Protein AF-A0A8J1TN92-F1 (afdb_monomer)

Nearest PDB structures (foldseek):
  5djs-assembly1_A  TM=4.429E-01  e=1.494E+00  Thermobaculum terrenum
  8jvc-assembly1_A  TM=2.751E-01  e=3.213E-01  Thermococcus kodakarensis
  8jvg-assembly1_A  TM=3.089E-01  e=8.394E-01  Thermococcus kodakarensis
  8jvg-assembly2_B  TM=3.092E-01  e=1.401E+00  Thermococcus kodakarensis
  5b3g-assembly1_B  TM=2.680E-01  e=9.563E+00  Arabidopsis thaliana

Sequence (169 aa):
MGLVTFDNFVYEEFFLNTYNSSSQIASHIERMDIHPDNDNMTRCGRRRDLALISAKTLQLTSDQGIRDPMGIENPPIKQEVLIITTDGVTLPKYFAPDTIKEGGALKQDTRAEVFVISLSIEESKDGIDEFSAIASQPTDDFLIKNDFDTLLPSLEKNLGCFCVNEITI

Radius of gyration: 16.55 Å; Cα contacts (8 Å, |Δi|>4): 228; chains: 1; bounding box: 41×36×49 Å

Organism: Owenia fusiformis (NCBI:txid6347)

Foldseek 3Di:
DWDWDWKPDIDGLAAPPRDDDPVVVVVSVVPDDDPDPPDPPPDAWTPLLVVLVCCLPPRCDVVRPNDDQPDPDPPRDQAAEAEAEDADATDPVHCLVSLLVSLQVSVVRDRYQYAYEHQHDPVDPSGVSNQCSNHDPPSVLRYHYHHPVCVVVSCCVRVVVVVPDDPPD

Mean predicted aligned error: 8.21 Å

InterPro domains:
  IPR002035 von Willebrand factor, type A [PF00092] (1-155)
  IPR002035 von Willebrand factor, type A [PS50234] (1-159)
  IPR036465 von Willebrand factor A-like domain superfamily [G3DSA:3.40.50.410] (1-160)
  IPR036465 von Willebrand factor A-like domain superfamily [SSF53300] (1-163)

pLDDT: mean 78.54, std 15.92, range [27.34, 96.0]

Solvent-accessible surface area (backbone atoms only — not comparable to full-atom values): 9946 Å² total; per-residue (Å²): 100,58,43,74,50,72,42,80,56,68,42,80,77,42,36,31,62,72,51,94,46,70,68,57,49,51,57,46,60,78,66,56,74,80,82,69,85,88,53,95,69,85,73,88,46,57,38,52,35,57,41,47,47,42,45,58,74,50,48,63,26,64,94,28,48,47,75,62,57,86,43,93,53,85,75,57,60,85,73,49,78,42,79,45,77,41,70,60,66,48,48,72,92,81,45,32,69,53,28,29,51,37,21,44,44,46,58,71,78,42,80,44,47,28,35,32,36,32,48,40,78,65,90,44,69,68,38,53,55,39,50,53,34,40,21,33,84,66,41,81,81,21,48,46,80,40,41,84,90,55,37,64,68,48,45,52,66,66,48,41,70,76,66,67,66,84,83,80,128

Structure (mmCIF, N/CA/C/O backbone):
data_AF-A0A8J1TN92-F1
#
_entry.id   AF-A0A8J1TN92-F1
#
loop_
_atom_site.group_PDB
_atom_site.id
_atom_site.type_symbol
_atom_site.label_atom_id
_atom_site.label_alt_id
_atom_site.label_comp_id
_atom_site.label_asym_id
_atom_site.label_entity_id
_atom_site.label_seq_id
_atom_site.pdbx_PDB_ins_code
_atom_site.Cartn_x
_atom_site.Cartn_y
_atom_site.Cartn_z
_atom_site.occupancy
_atom_site.B_iso_or_equiv
_atom_site.auth_seq_id
_atom_site.auth_comp_id
_atom_site.auth_asym_id
_atom_site.auth_atom_id
_atom_site.pdbx_PDB_model_num
ATOM 1 N N . MET A 1 1 ? -6.126 -4.451 11.267 1.00 88.12 1 MET A N 1
ATOM 2 C CA . MET A 1 1 ? -5.015 -4.108 10.342 1.00 88.12 1 MET A CA 1
ATOM 3 C C . MET A 1 1 ? -5.091 -5.079 9.182 1.00 88.12 1 MET A C 1
ATOM 5 O O . MET A 1 1 ? -5.447 -6.219 9.438 1.00 88.12 1 MET A O 1
ATOM 9 N N . GLY A 1 2 ? -4.812 -4.625 7.962 1.00 93.12 2 GLY A N 1
ATOM 10 C CA . GLY A 1 2 ? -4.702 -5.457 6.764 1.00 93.12 2 GLY A CA 1
ATOM 11 C C . GLY A 1 2 ? -3.268 -5.415 6.244 1.00 93.12 2 GLY A C 1
ATOM 12 O O . GLY A 1 2 ? -2.517 -4.507 6.614 1.00 93.12 2 GLY A O 1
ATOM 13 N N . LEU A 1 3 ? -2.889 -6.393 5.428 1.00 95.00 3 LEU A N 1
ATOM 14 C CA . LEU A 1 3 ? -1.558 -6.495 4.843 1.00 95.00 3 LEU A CA 1
ATOM 15 C C . LEU A 1 3 ? -1.652 -6.960 3.394 1.00 95.00 3 LEU A C 1
ATOM 17 O O . LEU A 1 3 ? -2.298 -7.960 3.086 1.00 95.00 3 LEU A O 1
ATOM 21 N N . VAL A 1 4 ? -0.942 -6.231 2.537 1.00 92.94 4 VAL A N 1
ATOM 22 C CA . VAL A 1 4 ? -0.708 -6.573 1.138 1.00 92.94 4 VAL A CA 1
ATOM 23 C C . VAL A 1 4 ? 0.792 -6.673 0.940 1.00 92.94 4 VAL A C 1
ATOM 25 O O . VAL A 1 4 ? 1.520 -5.747 1.305 1.00 92.94 4 VAL A O 1
ATOM 28 N N . THR A 1 5 ? 1.254 -7.767 0.347 1.00 90.94 5 THR A N 1
ATOM 29 C CA . THR A 1 5 ? 2.636 -7.887 -0.124 1.00 90.94 5 THR A CA 1
ATOM 30 C C . THR A 1 5 ? 2.656 -7.857 -1.646 1.00 90.94 5 THR A C 1
ATOM 32 O O . THR A 1 5 ? 1.663 -8.169 -2.313 1.00 90.94 5 THR A O 1
ATOM 35 N N . PHE A 1 6 ? 3.769 -7.405 -2.219 1.00 86.62 6 PHE A N 1
ATOM 36 C CA . PHE A 1 6 ? 3.899 -7.320 -3.665 1.00 86.62 6 PHE A CA 1
ATOM 37 C C . PHE A 1 6 ? 5.336 -7.524 -4.135 1.00 86.62 6 PHE A C 1
ATOM 39 O O . PHE A 1 6 ? 6.294 -7.112 -3.484 1.00 86.62 6 PHE A O 1
ATOM 46 N N . ASP A 1 7 ? 5.436 -8.112 -5.319 1.00 82.12 7 ASP A N 1
ATOM 47 C CA . ASP A 1 7 ? 6.633 -8.238 -6.149 1.00 82.12 7 ASP A CA 1
ATOM 48 C C . ASP A 1 7 ? 6.169 -8.054 -7.619 1.00 82.12 7 ASP A C 1
ATOM 50 O O . ASP A 1 7 ? 5.785 -6.948 -8.012 1.00 82.12 7 ASP A O 1
ATOM 54 N N . ASN A 1 8 ? 6.101 -9.125 -8.410 1.00 78.81 8 ASN A N 1
ATOM 55 C CA . ASN A 1 8 ? 5.558 -9.217 -9.752 1.00 78.81 8 ASN A CA 1
ATOM 56 C C . ASN A 1 8 ? 4.063 -9.538 -9.682 1.00 78.81 8 ASN A C 1
ATOM 58 O O . ASN A 1 8 ? 3.313 -9.280 -10.625 1.00 78.81 8 ASN A O 1
ATOM 62 N N . PHE A 1 9 ? 3.638 -10.073 -8.538 1.00 82.56 9 PHE A N 1
ATOM 63 C CA . PHE A 1 9 ? 2.264 -10.353 -8.165 1.00 82.56 9 PHE A CA 1
ATOM 64 C C . PHE A 1 9 ? 1.908 -9.592 -6.890 1.00 82.56 9 PHE A C 1
ATOM 66 O O . PHE A 1 9 ? 2.782 -9.077 -6.193 1.00 82.56 9 PHE A O 1
ATOM 73 N N . VAL A 1 10 ? 0.611 -9.524 -6.609 1.00 87.50 10 VAL A N 1
ATOM 74 C CA . VAL A 1 10 ? 0.059 -8.930 -5.393 1.00 87.50 10 VAL A CA 1
ATOM 75 C C . VAL A 1 10 ? -0.604 -10.031 -4.591 1.00 87.50 10 VAL A C 1
ATOM 77 O O . VAL A 1 10 ? -1.365 -10.824 -5.150 1.00 87.50 10 VAL A O 1
ATOM 80 N N . TYR A 1 11 ? -0.327 -10.054 -3.293 1.00 90.69 11 TYR A N 1
ATOM 81 C CA . TYR A 1 11 ? -0.881 -11.026 -2.367 1.00 90.69 11 TYR A CA 1
ATOM 82 C C . TYR A 1 11 ? -1.616 -10.303 -1.244 1.00 90.69 11 TYR A C 1
ATOM 84 O O . TYR A 1 11 ? -1.064 -9.451 -0.548 1.00 90.69 11 TYR A O 1
ATOM 92 N N . GLU A 1 12 ? -2.887 -10.657 -1.090 1.00 93.38 12 GLU A N 1
ATOM 93 C CA . GLU A 1 12 ? -3.738 -10.220 0.012 1.00 93.38 12 GLU A CA 1
ATOM 94 C C . GLU A 1 12 ? -3.491 -11.146 1.207 1.00 93.38 12 GLU A C 1
ATOM 96 O O . GLU A 1 12 ? -4.155 -12.173 1.344 1.00 93.38 12 GLU A O 1
ATOM 101 N N . GLU A 1 13 ? -2.506 -10.822 2.048 1.00 94.69 13 GLU A N 1
ATOM 102 C CA . GLU A 1 13 ? -2.120 -11.690 3.172 1.00 94.69 13 GLU A CA 1
ATOM 103 C C . GLU A 1 13 ? -3.243 -11.793 4.207 1.00 94.69 13 GLU A C 1
ATOM 105 O O . GLU A 1 13 ? -3.574 -12.873 4.699 1.00 94.69 13 GLU A O 1
ATOM 110 N N . PHE A 1 14 ? -3.849 -10.648 4.533 1.00 96.00 14 PHE A N 1
ATOM 111 C CA . PHE A 1 14 ? -5.049 -10.574 5.359 1.00 96.00 14 PHE A CA 1
ATOM 112 C C . PHE A 1 14 ? -5.732 -9.207 5.252 1.00 96.00 14 PHE A C 1
ATOM 114 O O . PHE A 1 14 ? -5.107 -8.185 4.964 1.00 96.00 14 PHE A O 1
ATOM 121 N N . PHE A 1 15 ? -7.030 -9.183 5.542 1.00 96.00 15 PHE A N 1
ATOM 122 C CA . PHE A 1 15 ? -7.878 -7.989 5.530 1.00 96.00 15 PHE A CA 1
ATOM 123 C C . PHE A 1 15 ? -8.028 -7.365 6.924 1.00 96.00 15 PHE A C 1
ATOM 125 O O . PHE A 1 15 ? -7.689 -7.981 7.940 1.00 96.00 15 PHE A O 1
ATOM 132 N N . LEU A 1 16 ? -8.589 -6.150 7.001 1.00 92.06 16 LEU A N 1
ATOM 133 C CA . LEU A 1 16 ? -8.717 -5.398 8.259 1.00 92.06 16 LEU A CA 1
ATOM 134 C C . LEU A 1 16 ? -9.508 -6.147 9.340 1.00 92.06 16 LEU A C 1
ATOM 136 O O . LEU A 1 16 ? -9.203 -5.966 10.521 1.00 92.06 16 LEU A O 1
ATOM 140 N N . ASN A 1 17 ? -10.478 -6.973 8.938 1.00 93.19 17 ASN A N 1
ATOM 141 C CA . ASN A 1 17 ? -11.337 -7.790 9.802 1.00 93.19 17 ASN A CA 1
ATOM 142 C C . ASN A 1 17 ? -10.843 -9.234 10.027 1.00 93.19 17 ASN A C 1
ATOM 144 O O . ASN A 1 17 ? -11.533 -10.010 10.686 1.00 93.19 17 ASN A O 1
ATOM 148 N N . THR A 1 18 ? -9.684 -9.624 9.485 1.00 96.00 18 THR A N 1
ATOM 149 C CA . THR A 1 18 ? -9.216 -11.021 9.560 1.00 96.00 18 THR A CA 1
ATOM 150 C C . THR A 1 18 ? -8.788 -11.420 10.974 1.00 96.00 18 THR A C 1
ATOM 152 O O . THR A 1 18 ? -9.051 -12.541 11.413 1.00 96.00 18 THR A O 1
ATOM 155 N N . TYR A 1 19 ? -8.144 -10.508 11.706 1.00 95.50 19 TYR A N 1
ATOM 156 C CA . TYR A 1 19 ? -7.610 -10.764 13.044 1.00 95.50 19 TYR A CA 1
ATOM 157 C C . TYR A 1 19 ? -8.143 -9.766 14.068 1.00 95.50 19 TYR A C 1
ATOM 159 O O . TYR A 1 19 ? -8.264 -8.576 13.786 1.00 95.50 19 TYR A O 1
ATOM 167 N N . ASN A 1 20 ? -8.391 -10.256 15.286 1.00 91.88 20 ASN A N 1
ATOM 168 C CA . ASN A 1 20 ? -8.948 -9.460 16.385 1.00 91.88 20 ASN A CA 1
ATOM 169 C C . ASN A 1 20 ? -7.907 -9.097 17.456 1.00 91.88 20 ASN A C 1
ATOM 171 O O . ASN A 1 20 ? -8.224 -8.371 18.396 1.00 91.88 20 ASN A O 1
ATOM 175 N N . SER A 1 21 ? -6.670 -9.596 17.347 1.00 93.00 21 SER A N 1
ATOM 176 C CA . SER A 1 21 ? -5.589 -9.267 18.279 1.00 93.00 21 SER A CA 1
ATOM 177 C C . SER A 1 21 ? -4.251 -9.040 17.580 1.00 93.00 21 SER A C 1
ATOM 179 O O . SER A 1 21 ? -3.936 -9.646 16.554 1.00 93.00 21 SER A O 1
ATOM 181 N N . SER A 1 22 ? -3.417 -8.202 18.198 1.00 90.88 22 SER A N 1
ATOM 182 C CA . SER A 1 22 ? -2.033 -7.975 17.770 1.00 90.88 22 SER A CA 1
ATOM 183 C C . SER A 1 22 ? -1.196 -9.253 17.802 1.00 90.88 22 SER A C 1
ATOM 185 O O . SER A 1 22 ? -0.352 -9.445 16.935 1.00 90.88 22 SER A O 1
ATOM 187 N N . SER A 1 23 ? -1.460 -10.162 18.747 1.00 95.06 23 SER A N 1
ATOM 188 C CA . SER A 1 23 ? -0.761 -11.448 18.830 1.00 95.06 23 SER A CA 1
ATOM 189 C C . SER A 1 23 ? -1.032 -12.346 17.624 1.00 95.06 23 SER A C 1
ATOM 191 O O . SER A 1 23 ? -0.113 -13.004 17.149 1.00 95.06 23 SER A O 1
ATOM 193 N N . GLN A 1 24 ? -2.261 -12.362 17.095 1.00 95.25 24 GLN A N 1
ATOM 194 C CA . GLN A 1 24 ? -2.585 -13.122 15.885 1.00 95.25 24 GLN A CA 1
ATOM 195 C C . GLN A 1 24 ? -1.881 -12.541 14.659 1.00 95.25 24 GLN A C 1
ATOM 197 O O . GLN A 1 24 ? -1.311 -13.297 13.878 1.00 95.25 24 GLN A O 1
ATOM 202 N N . ILE A 1 25 ? -1.867 -11.211 14.540 1.00 94.25 25 ILE A N 1
ATOM 203 C CA . ILE A 1 25 ? -1.178 -10.499 13.458 1.00 94.25 25 ILE A CA 1
ATOM 204 C C . ILE A 1 25 ? 0.327 -10.782 13.506 1.00 94.25 25 ILE A C 1
ATOM 206 O O . ILE A 1 25 ? 0.892 -11.229 12.513 1.00 94.25 25 ILE A O 1
ATOM 210 N N . ALA A 1 26 ? 0.965 -10.589 14.664 1.00 93.88 26 ALA A N 1
ATOM 211 C CA . ALA A 1 26 ? 2.391 -10.857 14.842 1.00 93.88 26 ALA A CA 1
ATOM 212 C C . ALA A 1 26 ? 2.724 -12.311 14.492 1.00 93.88 26 ALA A C 1
ATOM 214 O O . ALA A 1 26 ? 3.642 -12.578 13.729 1.00 93.88 26 ALA A O 1
ATOM 215 N N . SER A 1 27 ? 1.904 -13.249 14.967 1.00 94.50 27 SER A N 1
ATOM 216 C CA . SER A 1 27 ? 2.098 -14.670 14.705 1.00 94.50 27 SER A CA 1
ATOM 217 C C . SER A 1 27 ? 1.872 -15.064 13.238 1.00 94.50 27 SER A C 1
ATOM 219 O O . SER A 1 27 ? 2.427 -16.068 12.794 1.00 94.50 27 SER A O 1
ATOM 221 N N . HIS A 1 28 ? 1.048 -14.324 12.489 1.00 94.38 28 HIS A N 1
ATOM 222 C CA . HIS A 1 28 ? 0.932 -14.485 11.039 1.00 94.38 28 HIS A CA 1
ATOM 223 C C . HIS A 1 28 ? 2.202 -13.978 10.351 1.00 94.38 28 HIS A C 1
ATOM 225 O O . HIS A 1 28 ? 2.829 -14.733 9.620 1.00 94.38 28 HIS A O 1
ATOM 231 N N . ILE A 1 29 ? 2.616 -12.741 10.648 1.00 91.62 29 ILE A N 1
ATOM 232 C CA . ILE A 1 29 ? 3.800 -12.106 10.049 1.00 91.62 29 ILE A CA 1
ATOM 233 C C . ILE A 1 29 ? 5.070 -12.931 10.314 1.00 91.62 29 ILE A C 1
ATOM 235 O O . ILE A 1 29 ? 5.853 -13.148 9.400 1.00 91.62 29 ILE A O 1
ATOM 239 N N . GLU A 1 30 ? 5.256 -13.451 11.530 1.00 92.56 30 GLU A N 1
ATOM 240 C CA . GLU A 1 30 ? 6.408 -14.295 11.899 1.00 92.56 30 GLU A CA 1
ATOM 241 C C . GLU A 1 30 ? 6.491 -15.613 11.117 1.00 92.56 30 GLU A C 1
ATOM 243 O O . GLU A 1 30 ? 7.571 -16.190 10.998 1.00 92.56 30 GLU A O 1
ATOM 248 N N . ARG A 1 31 ? 5.354 -16.123 10.631 1.00 91.56 31 ARG A N 1
ATOM 249 C CA . ARG A 1 31 ? 5.275 -17.372 9.857 1.00 91.56 31 ARG A CA 1
ATOM 250 C C . ARG A 1 31 ? 5.122 -17.133 8.361 1.00 91.56 31 ARG A C 1
ATOM 252 O O . ARG A 1 31 ? 5.005 -18.103 7.618 1.00 91.56 31 ARG A O 1
ATOM 259 N N . MET A 1 32 ? 5.046 -15.876 7.944 1.00 88.69 32 MET A N 1
ATOM 260 C CA . MET A 1 32 ? 4.870 -15.517 6.551 1.00 88.69 32 MET A CA 1
ATOM 261 C C . MET A 1 32 ? 6.178 -15.789 5.819 1.00 88.69 32 MET A C 1
ATOM 263 O O . MET A 1 32 ? 7.224 -15.233 6.161 1.00 88.69 32 MET A O 1
ATOM 267 N N . ASP A 1 33 ? 6.114 -16.647 4.809 1.00 82.06 33 ASP A N 1
ATOM 268 C CA . ASP A 1 33 ? 7.236 -16.832 3.905 1.00 82.06 33 ASP A CA 1
ATOM 269 C C . ASP A 1 33 ? 7.331 -15.613 2.988 1.00 8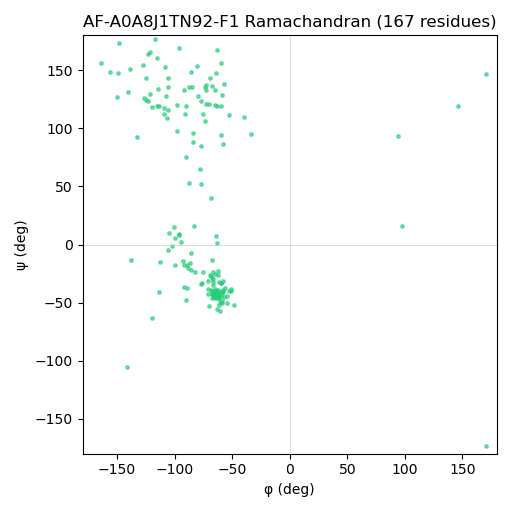2.06 33 ASP A C 1
ATOM 271 O O . ASP A 1 33 ? 6.334 -15.137 2.443 1.00 82.06 33 ASP A O 1
ATOM 275 N N . ILE A 1 34 ? 8.548 -15.105 2.798 1.00 75.81 34 ILE A N 1
ATOM 276 C CA . ILE A 1 34 ? 8.797 -14.128 1.740 1.00 75.81 34 ILE A CA 1
ATOM 277 C C . ILE A 1 34 ? 8.557 -14.862 0.426 1.00 75.81 34 ILE A C 1
ATOM 279 O O . ILE A 1 34 ? 9.233 -15.860 0.163 1.00 75.81 34 ILE A O 1
ATOM 283 N N . HIS A 1 35 ? 7.596 -14.381 -0.369 1.00 72.12 35 HIS A N 1
ATOM 284 C CA . HIS A 1 35 ? 7.267 -14.971 -1.665 1.00 72.12 35 HIS A CA 1
ATOM 285 C C . HIS A 1 35 ? 8.548 -15.076 -2.496 1.00 72.12 35 HIS A C 1
ATOM 287 O O . HIS A 1 35 ? 9.129 -14.043 -2.836 1.00 72.12 35 HIS A O 1
ATOM 293 N N . PRO A 1 36 ? 9.051 -16.295 -2.759 1.00 57.66 36 PRO A N 1
ATOM 294 C CA . PRO A 1 36 ? 10.295 -16.443 -3.485 1.00 57.66 36 PRO A CA 1
ATOM 295 C C . PRO A 1 36 ? 10.073 -15.972 -4.920 1.00 57.66 36 PRO A C 1
ATOM 297 O O . PRO A 1 36 ? 9.083 -16.366 -5.540 1.00 57.66 36 PRO A O 1
ATOM 300 N N . ASP A 1 37 ? 11.024 -15.198 -5.449 1.00 57.47 37 ASP A N 1
ATOM 301 C CA . ASP A 1 37 ? 11.172 -14.955 -6.886 1.00 57.47 37 ASP A CA 1
ATOM 302 C C . ASP A 1 37 ? 11.368 -16.318 -7.565 1.00 57.47 37 ASP A C 1
ATOM 304 O O . ASP A 1 37 ? 12.480 -16.822 -7.726 1.00 57.47 37 ASP A O 1
ATOM 308 N N . ASN A 1 38 ? 10.273 -16.987 -7.904 1.00 49.56 38 ASN A N 1
ATOM 309 C CA . ASN A 1 38 ? 10.283 -18.317 -8.500 1.00 49.56 38 ASN A CA 1
ATOM 310 C C . ASN A 1 38 ? 10.497 -18.268 -10.016 1.00 49.56 38 ASN A C 1
ATOM 312 O O . ASN A 1 38 ? 10.289 -19.274 -10.698 1.00 49.56 38 ASN A O 1
ATOM 316 N N . ASP A 1 39 ? 10.968 -17.135 -10.538 1.00 49.16 39 ASP A N 1
ATOM 317 C CA . ASP A 1 39 ? 11.234 -16.968 -11.950 1.00 49.16 39 ASP A CA 1
ATOM 318 C C . ASP A 1 39 ? 12.668 -16.486 -12.199 1.00 49.16 39 ASP A C 1
ATOM 320 O O . ASP A 1 39 ? 13.109 -15.436 -11.734 1.00 49.16 39 ASP A O 1
ATOM 324 N N . ASN A 1 40 ? 13.387 -17.230 -13.041 1.00 46.84 40 ASN A N 1
ATOM 325 C CA . ASN A 1 40 ? 14.651 -16.798 -13.646 1.00 46.84 40 ASN A CA 1
ATOM 326 C C . ASN A 1 40 ? 14.457 -15.579 -14.582 1.00 46.84 40 ASN A C 1
ATOM 328 O O . ASN A 1 40 ? 15.394 -15.155 -15.261 1.00 46.84 40 ASN A O 1
ATOM 332 N N . MET A 1 41 ? 13.260 -14.987 -14.616 1.00 43.66 41 MET A N 1
ATOM 333 C CA . MET A 1 41 ? 12.982 -13.639 -15.096 1.00 43.66 41 MET A CA 1
ATOM 334 C C . MET A 1 41 ? 13.382 -12.590 -14.053 1.00 43.66 41 MET A C 1
ATOM 336 O O . MET A 1 41 ? 12.586 -11.786 -13.575 1.00 43.66 41 MET A O 1
ATOM 340 N N . THR A 1 42 ? 14.685 -12.507 -13.786 1.00 46.72 42 THR A N 1
ATOM 341 C CA . THR A 1 42 ? 15.285 -11.260 -13.319 1.00 46.72 42 THR A CA 1
ATOM 342 C C . THR A 1 42 ? 15.035 -10.196 -14.388 1.00 46.72 42 THR A C 1
ATOM 344 O O . THR A 1 42 ? 15.806 -10.115 -15.346 1.00 46.72 42 THR A O 1
ATOM 347 N N . ARG A 1 43 ? 13.948 -9.421 -14.236 1.00 47.12 43 ARG A N 1
ATOM 348 C CA . ARG A 1 43 ? 13.715 -8.026 -14.677 1.00 47.12 43 ARG A CA 1
ATOM 349 C C . ARG A 1 43 ? 12.249 -7.793 -15.076 1.00 47.12 43 ARG A C 1
ATOM 351 O O . ARG A 1 43 ? 11.826 -8.252 -16.130 1.00 47.12 43 ARG A O 1
ATOM 358 N N . CYS A 1 44 ? 11.610 -6.865 -14.358 1.00 45.03 44 CYS A N 1
ATOM 359 C CA . CYS A 1 44 ? 10.390 -6.111 -14.708 1.00 45.03 44 CYS A CA 1
ATOM 360 C C . CYS A 1 44 ? 9.073 -6.720 -14.196 1.00 45.03 44 CYS A C 1
ATOM 362 O O . CYS A 1 44 ? 8.437 -7.483 -14.903 1.00 45.03 44 CYS A O 1
ATOM 364 N N . GLY A 1 45 ? 8.557 -6.325 -13.036 1.00 52.38 45 GLY A N 1
ATOM 365 C CA . GLY A 1 45 ? 8.918 -5.183 -12.207 1.00 52.38 45 GLY A CA 1
ATOM 366 C C . GLY A 1 45 ? 7.901 -5.006 -11.094 1.00 52.38 45 GLY A C 1
ATOM 367 O O . GLY A 1 45 ? 6.728 -5.268 -11.312 1.00 52.38 45 GLY A O 1
ATOM 368 N N . ARG A 1 46 ? 8.385 -4.533 -9.942 1.00 67.94 46 ARG A N 1
ATOM 369 C CA . ARG A 1 46 ? 7.621 -4.155 -8.745 1.00 67.94 46 ARG A CA 1
ATOM 370 C C . ARG A 1 46 ? 6.253 -3.579 -9.131 1.00 67.94 46 ARG A C 1
ATOM 372 O O . ARG A 1 46 ? 6.169 -2.387 -9.452 1.00 67.94 46 ARG A O 1
ATOM 379 N N . ARG A 1 47 ? 5.213 -4.426 -9.133 1.00 79.50 47 ARG A N 1
ATOM 380 C CA . ARG A 1 47 ? 3.838 -4.120 -9.569 1.00 79.50 47 ARG A CA 1
ATOM 381 C C . ARG A 1 47 ? 3.103 -3.327 -8.499 1.00 79.50 47 ARG A C 1
ATOM 383 O O . ARG A 1 47 ? 2.018 -3.679 -8.038 1.00 79.50 47 ARG A O 1
ATOM 390 N N . ARG A 1 48 ? 3.744 -2.242 -8.069 1.00 87.12 48 ARG A N 1
ATOM 391 C CA . ARG A 1 48 ? 3.222 -1.315 -7.076 1.00 87.12 48 ARG A CA 1
ATOM 392 C C . ARG A 1 48 ? 1.913 -0.701 -7.561 1.00 87.12 48 ARG A C 1
ATOM 394 O O . ARG A 1 48 ? 1.024 -0.514 -6.746 1.00 87.12 48 ARG A O 1
ATOM 401 N N . ASP A 1 49 ? 1.757 -0.487 -8.869 1.00 89.38 49 ASP A N 1
ATOM 402 C CA . ASP A 1 49 ? 0.482 -0.151 -9.513 1.00 89.38 49 ASP A CA 1
ATOM 403 C C . ASP A 1 49 ? -0.646 -1.092 -9.066 1.00 89.38 49 ASP A C 1
ATOM 405 O O . ASP A 1 49 ? -1.675 -0.639 -8.565 1.00 89.38 49 ASP A O 1
ATOM 409 N N . LEU A 1 50 ? -0.429 -2.407 -9.163 1.00 89.50 50 LEU A N 1
ATOM 410 C CA . LEU A 1 50 ? -1.422 -3.399 -8.762 1.00 89.50 50 LEU A CA 1
ATOM 411 C C . LEU A 1 50 ? -1.642 -3.404 -7.253 1.00 89.50 50 LEU A C 1
ATOM 413 O O . LEU A 1 50 ? -2.782 -3.530 -6.822 1.00 89.50 50 LEU A O 1
ATOM 417 N N . ALA A 1 51 ? -0.587 -3.243 -6.451 1.00 91.44 51 ALA A N 1
ATOM 418 C CA . ALA A 1 51 ? -0.715 -3.192 -4.996 1.00 91.44 51 ALA A CA 1
ATOM 419 C C . ALA A 1 51 ? -1.557 -1.984 -4.548 1.00 91.44 51 ALA A C 1
ATOM 421 O O . ALA A 1 51 ? -2.413 -2.115 -3.676 1.00 91.44 51 ALA A O 1
ATOM 422 N N . LEU A 1 52 ? -1.374 -0.825 -5.191 1.00 92.38 52 LEU A N 1
ATOM 423 C CA . LEU A 1 52 ? -2.179 0.378 -4.959 1.00 92.38 52 LEU A CA 1
ATOM 424 C C . LEU A 1 52 ? -3.642 0.165 -5.376 1.00 92.38 52 LEU A C 1
ATOM 426 O O . LEU A 1 52 ? -4.554 0.572 -4.653 1.00 92.38 52 LEU A O 1
ATOM 430 N N . ILE A 1 53 ? -3.880 -0.513 -6.505 1.00 93.00 53 ILE A N 1
ATOM 431 C CA . ILE A 1 53 ? -5.231 -0.899 -6.938 1.00 93.00 53 ILE A CA 1
ATOM 432 C C . ILE A 1 53 ? -5.869 -1.848 -5.918 1.00 93.00 53 ILE A C 1
ATOM 434 O O . ILE A 1 53 ? -7.017 -1.630 -5.531 1.00 93.00 53 ILE A O 1
ATOM 438 N N . SER A 1 54 ? -5.141 -2.862 -5.452 1.00 93.88 54 SER A N 1
ATOM 439 C CA . SER A 1 54 ? -5.594 -3.814 -4.430 1.00 93.88 54 SER A CA 1
ATOM 440 C C . SER A 1 54 ? -5.964 -3.112 -3.132 1.00 93.88 54 SER A C 1
ATOM 442 O O . SER A 1 54 ? -7.067 -3.292 -2.615 1.00 93.88 54 SER A O 1
ATOM 444 N N . ALA A 1 55 ? -5.085 -2.224 -2.656 1.00 92.31 55 ALA A N 1
ATOM 445 C CA . ALA A 1 55 ? -5.334 -1.423 -1.468 1.00 92.31 55 ALA A CA 1
ATOM 446 C C . ALA A 1 55 ? -6.659 -0.656 -1.599 1.00 92.31 55 ALA A C 1
ATOM 448 O O . ALA A 1 55 ? -7.532 -0.772 -0.745 1.00 92.31 55 ALA A O 1
ATOM 449 N N . LYS A 1 56 ? -6.855 0.058 -2.713 1.00 90.62 56 LYS A N 1
ATOM 450 C CA . LYS A 1 56 ? -8.060 0.861 -2.962 1.00 90.62 56 LYS A CA 1
ATOM 451 C C . LYS A 1 56 ? -9.334 0.031 -3.148 1.00 90.62 56 LYS A C 1
ATOM 453 O O . LYS A 1 56 ? -10.393 0.432 -2.681 1.00 90.62 56 LYS A O 1
ATOM 458 N N . THR A 1 57 ? -9.261 -1.066 -3.896 1.00 91.38 57 THR A N 1
ATOM 459 C CA . THR A 1 57 ? -10.455 -1.769 -4.406 1.00 91.38 57 THR A CA 1
ATOM 460 C C . THR A 1 57 ? -10.848 -2.997 -3.598 1.00 91.38 57 THR A C 1
ATOM 462 O O . THR A 1 57 ? -11.989 -3.440 -3.712 1.00 91.38 57 THR A O 1
ATOM 465 N N . LEU A 1 58 ? -9.936 -3.532 -2.782 1.00 92.44 58 LEU A N 1
ATOM 466 C CA . LEU A 1 58 ? -10.168 -4.725 -1.972 1.00 92.44 58 LEU A CA 1
ATOM 467 C C . LEU A 1 58 ? -10.006 -4.413 -0.485 1.00 92.44 58 LEU A C 1
ATOM 469 O O . LEU A 1 58 ? -10.985 -4.488 0.257 1.00 92.44 58 LEU A O 1
ATOM 473 N N . GLN A 1 59 ? -8.807 -4.014 -0.054 1.00 92.69 59 GLN A N 1
ATOM 474 C CA . GLN A 1 59 ? -8.508 -3.790 1.368 1.00 92.69 59 GLN A CA 1
ATOM 475 C C . GLN A 1 59 ? -9.351 -2.673 1.976 1.00 92.69 59 GLN A C 1
ATOM 477 O O . GLN A 1 59 ? -9.918 -2.831 3.058 1.00 92.69 59 GLN A O 1
ATOM 482 N N . LEU A 1 60 ? -9.448 -1.544 1.273 1.00 89.00 60 LEU A N 1
ATOM 483 C CA . LEU A 1 60 ? -10.143 -0.358 1.748 1.00 89.00 60 LEU A CA 1
ATOM 484 C C . LEU A 1 60 ? -11.641 -0.400 1.404 1.00 89.00 60 LEU A C 1
ATOM 486 O O . LEU A 1 60 ? -12.196 0.529 0.822 1.00 89.00 60 LEU A O 1
ATOM 490 N N . THR A 1 61 ? -12.311 -1.491 1.780 1.00 88.81 61 THR A N 1
ATOM 491 C CA . THR A 1 61 ? -13.756 -1.670 1.583 1.00 88.81 61 THR A CA 1
ATOM 492 C C . THR A 1 61 ? -14.462 -2.047 2.884 1.00 88.81 61 THR A C 1
ATOM 494 O O . THR A 1 61 ? -13.865 -2.616 3.803 1.00 88.81 61 THR A O 1
ATOM 497 N N . SER A 1 62 ? -15.757 -1.729 2.979 1.00 86.12 62 SER A N 1
ATOM 498 C CA . SER A 1 62 ? -16.581 -2.042 4.158 1.00 86.12 62 SER A CA 1
ATOM 499 C C . SER A 1 62 ? -16.609 -3.539 4.459 1.00 86.12 62 SER A C 1
ATOM 501 O O . SER A 1 62 ? -16.494 -3.945 5.613 1.00 86.12 62 SER A O 1
ATOM 503 N N . ASP A 1 63 ? -16.693 -4.360 3.412 1.00 89.56 63 ASP A N 1
ATOM 504 C CA . ASP A 1 63 ? -16.774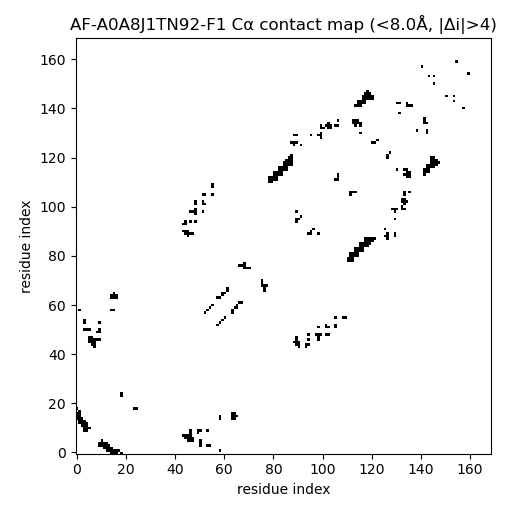 -5.818 3.525 1.00 89.56 63 ASP A CA 1
ATOM 505 C C . ASP A 1 63 ? -15.478 -6.420 4.085 1.00 89.56 63 ASP A C 1
ATOM 507 O O . ASP A 1 63 ? -15.500 -7.484 4.705 1.00 89.56 63 ASP A O 1
ATOM 511 N N . GLN A 1 64 ? -14.358 -5.707 3.932 1.00 93.12 64 GLN A N 1
ATOM 512 C CA . GLN A 1 64 ? -13.051 -6.090 4.461 1.00 93.12 64 GLN A CA 1
ATOM 513 C C . GLN A 1 64 ? -12.710 -5.443 5.804 1.00 93.12 64 GLN A C 1
ATOM 515 O O . GLN A 1 64 ? -11.608 -5.636 6.315 1.00 93.12 64 GLN A O 1
ATOM 520 N N . GLY A 1 65 ? -13.663 -4.749 6.434 1.00 87.38 65 GLY A N 1
ATOM 521 C CA . GLY A 1 65 ? -13.515 -4.231 7.792 1.00 87.38 65 GLY A CA 1
ATOM 522 C C . GLY A 1 65 ? -13.094 -2.770 7.886 1.00 87.38 65 GLY A C 1
ATOM 523 O O . GLY A 1 65 ? -12.690 -2.342 8.970 1.00 87.38 65 GLY A O 1
ATOM 524 N N . ILE A 1 66 ? -13.201 -1.989 6.802 1.00 86.25 66 ILE A N 1
ATOM 525 C CA . ILE A 1 66 ? -13.233 -0.533 6.962 1.00 86.25 66 ILE A CA 1
ATOM 526 C C . ILE A 1 66 ? -14.413 -0.171 7.857 1.00 86.25 66 ILE A C 1
ATOM 528 O O . ILE A 1 66 ? -15.553 -0.578 7.631 1.00 86.25 66 ILE A O 1
ATOM 532 N N . ARG A 1 67 ? -14.114 0.620 8.883 1.00 78.88 67 ARG A N 1
ATOM 533 C CA . ARG A 1 67 ? -15.109 1.152 9.805 1.00 78.88 67 ARG A CA 1
ATOM 534 C C . ARG A 1 67 ? -15.694 2.423 9.208 1.00 78.88 67 ARG A C 1
ATOM 536 O O . ARG A 1 67 ? -14.950 3.258 8.703 1.00 78.88 67 ARG A O 1
ATOM 543 N N . ASP A 1 68 ? -17.015 2.561 9.270 1.00 68.56 68 ASP A N 1
ATOM 544 C CA . ASP A 1 68 ? -17.704 3.738 8.746 1.00 68.56 68 ASP A CA 1
ATOM 545 C C . ASP A 1 68 ? -17.268 4.999 9.519 1.00 68.56 68 ASP A C 1
ATOM 547 O O . ASP A 1 68 ? -17.498 5.081 10.730 1.00 68.56 68 ASP A O 1
ATOM 551 N N . PRO A 1 69 ? -16.674 6.005 8.855 1.00 59.72 69 PRO A N 1
ATOM 552 C CA . PRO A 1 69 ? -16.299 7.260 9.503 1.00 59.72 69 PRO A CA 1
ATOM 553 C C . PRO A 1 69 ? -17.502 8.108 9.947 1.00 59.72 69 PRO A C 1
ATOM 555 O O . PRO A 1 69 ? -17.322 9.050 10.717 1.00 59.72 69 PRO A O 1
ATOM 558 N N . MET A 1 70 ? -18.721 7.795 9.486 1.00 53.47 70 MET A N 1
ATOM 559 C CA . MET A 1 70 ? -19.982 8.375 9.974 1.00 53.47 70 MET A CA 1
ATOM 560 C C . MET A 1 70 ? -20.727 7.472 10.971 1.00 53.47 70 MET A C 1
ATOM 562 O O . MET A 1 70 ? -21.846 7.801 11.375 1.00 53.47 70 MET A O 1
ATOM 566 N N . GLY A 1 71 ? -20.131 6.345 11.371 1.00 53.19 71 GLY A N 1
ATOM 567 C CA . GLY A 1 71 ? -20.745 5.390 12.286 1.00 53.19 71 GLY A CA 1
ATOM 568 C C . GLY A 1 71 ? -21.086 5.995 13.653 1.00 53.19 71 GLY A C 1
ATOM 569 O O . GLY A 1 71 ? -20.464 6.948 14.113 1.00 53.19 71 GLY A O 1
ATOM 570 N N . ILE A 1 72 ? -22.059 5.386 14.341 1.00 51.41 72 ILE A N 1
ATOM 571 C CA . ILE A 1 72 ? -22.545 5.731 15.699 1.00 51.41 72 ILE A CA 1
ATOM 572 C C . ILE A 1 72 ? -21.445 5.549 16.780 1.00 51.41 72 ILE A C 1
ATOM 574 O O . ILE A 1 72 ? -21.675 5.756 17.972 1.00 51.41 72 ILE A O 1
ATOM 578 N N . GLU A 1 73 ? -20.233 5.156 16.386 1.00 53.97 73 GLU A N 1
ATOM 579 C CA . GLU A 1 73 ? -19.093 5.008 17.281 1.00 53.97 73 GLU A CA 1
ATOM 580 C C . GLU A 1 73 ? -18.618 6.386 17.753 1.00 53.97 73 GLU A C 1
ATOM 582 O O . GLU A 1 73 ? -18.281 7.270 16.968 1.00 53.97 73 GLU A O 1
ATOM 587 N N . ASN A 1 74 ? -18.638 6.575 19.071 1.00 49.03 74 ASN A N 1
ATOM 588 C CA . ASN A 1 74 ? -18.149 7.774 19.733 1.00 49.03 74 ASN A CA 1
ATOM 589 C C . ASN A 1 74 ? -16.812 7.429 20.410 1.00 49.03 74 ASN A C 1
ATOM 591 O O . ASN A 1 74 ? -16.824 6.619 21.342 1.00 49.03 74 ASN A O 1
ATOM 595 N N . PRO A 1 75 ? -15.679 8.031 20.000 1.00 52.97 75 PRO A N 1
ATOM 596 C CA . PRO A 1 75 ? -15.538 9.078 18.984 1.00 52.97 75 PRO A CA 1
ATOM 597 C C . PRO A 1 75 ? -15.535 8.533 17.539 1.00 52.97 75 PRO A C 1
ATOM 599 O O . PRO A 1 75 ? -15.101 7.400 17.321 1.00 52.97 75 PRO A O 1
ATOM 602 N N . PRO A 1 76 ? -15.940 9.348 16.543 1.00 54.72 76 PRO A N 1
ATOM 603 C CA . PRO A 1 76 ? -15.850 8.972 15.135 1.00 54.72 76 PRO A CA 1
ATOM 604 C C . PRO A 1 76 ? -14.401 8.639 1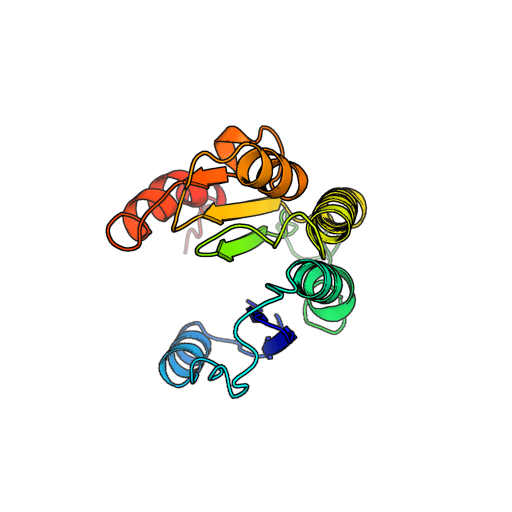4.770 1.00 54.72 76 PRO A C 1
ATOM 606 O O . PRO A 1 76 ? -13.469 9.340 15.177 1.00 54.72 76 PRO A O 1
ATOM 609 N N . ILE A 1 77 ? -14.207 7.573 13.996 1.00 58.56 77 ILE A N 1
ATOM 610 C CA . ILE A 1 77 ? -12.879 7.149 13.546 1.00 58.56 77 ILE A CA 1
ATOM 611 C C . ILE A 1 77 ? -12.432 8.104 12.448 1.00 58.56 77 ILE A C 1
ATOM 613 O O . ILE A 1 77 ? -13.022 8.162 11.373 1.00 58.56 77 ILE A O 1
ATOM 617 N N . LYS A 1 78 ? -11.405 8.898 12.756 1.00 56.41 78 LYS A N 1
ATOM 618 C CA . LYS A 1 78 ? -11.025 10.050 11.933 1.00 56.41 78 LYS A CA 1
ATOM 619 C C . LYS A 1 78 ? -10.075 9.740 10.779 1.00 56.41 78 LYS A C 1
ATOM 621 O O . LYS A 1 78 ? -9.960 10.588 9.904 1.00 56.41 78 LYS A O 1
ATOM 626 N N . GLN A 1 79 ? -9.410 8.585 10.753 1.00 72.50 79 GLN A N 1
ATOM 627 C CA . GLN A 1 79 ? -8.302 8.389 9.818 1.00 72.50 79 GLN A CA 1
ATOM 628 C C . GLN A 1 79 ? -8.133 6.931 9.385 1.00 72.50 79 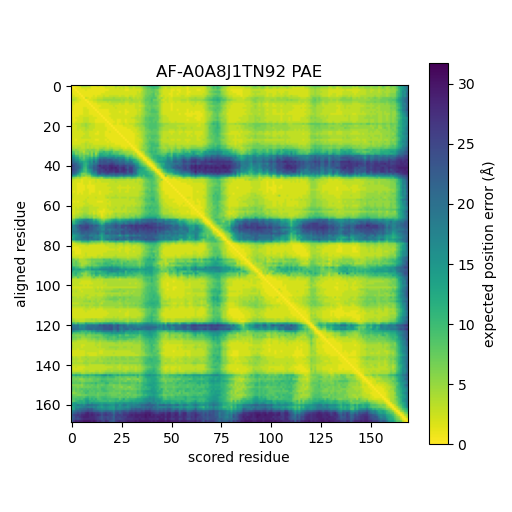GLN A C 1
ATOM 630 O O . GLN A 1 79 ? -7.986 6.033 10.217 1.00 72.50 79 GLN A O 1
ATOM 635 N N . GLU A 1 80 ? -8.105 6.717 8.075 1.00 83.81 80 GLU A N 1
ATOM 636 C CA . GLU A 1 80 ? -7.498 5.544 7.450 1.00 83.81 80 GLU A CA 1
ATOM 637 C C . GLU A 1 80 ? -6.016 5.870 7.221 1.00 83.81 80 GLU A C 1
ATOM 639 O O . GLU A 1 80 ? -5.685 6.972 6.786 1.00 83.81 80 GLU A O 1
ATOM 644 N N . VAL A 1 81 ? -5.116 4.937 7.527 1.00 87.25 81 VAL A N 1
ATOM 645 C CA . VAL A 1 81 ? -3.675 5.125 7.316 1.00 87.25 81 VAL A CA 1
ATOM 646 C C . VAL A 1 81 ? -3.167 3.975 6.465 1.00 87.25 81 VAL A C 1
ATOM 648 O O . VAL A 1 81 ? -3.342 2.811 6.831 1.00 87.25 81 VAL A O 1
ATOM 651 N N . LEU A 1 82 ? -2.535 4.303 5.340 1.00 91.31 82 LEU A N 1
ATOM 652 C CA . LEU A 1 82 ? -1.827 3.348 4.500 1.00 91.31 82 LEU A CA 1
ATOM 653 C C . LEU A 1 82 ? -0.324 3.570 4.651 1.00 91.31 82 LEU A C 1
ATOM 655 O O . LEU A 1 82 ? 0.171 4.681 4.481 1.00 91.31 82 LEU A O 1
ATOM 659 N N . ILE A 1 83 ? 0.403 2.498 4.945 1.00 90.75 83 ILE A N 1
ATOM 660 C CA . ILE A 1 83 ? 1.859 2.519 5.058 1.00 90.75 83 ILE A CA 1
ATOM 661 C C . ILE A 1 83 ? 2.419 1.635 3.951 1.00 90.75 83 ILE A C 1
ATOM 663 O O . ILE A 1 83 ? 2.138 0.440 3.904 1.00 90.75 83 ILE A O 1
ATOM 667 N N . ILE A 1 84 ? 3.212 2.226 3.065 1.00 90.31 84 ILE A N 1
ATOM 668 C CA . ILE A 1 84 ? 3.857 1.541 1.949 1.00 90.31 84 ILE A CA 1
ATOM 669 C C . ILE A 1 84 ? 5.345 1.462 2.250 1.00 90.31 84 ILE A C 1
ATOM 671 O O . ILE A 1 84 ? 6.009 2.489 2.340 1.00 90.31 84 ILE A O 1
ATOM 675 N N . THR A 1 85 ? 5.882 0.254 2.376 1.00 88.12 85 THR A N 1
ATOM 676 C CA . THR A 1 85 ? 7.317 0.012 2.553 1.00 88.12 85 THR A CA 1
ATOM 677 C C . THR A 1 85 ? 7.913 -0.536 1.263 1.00 88.12 85 THR A C 1
ATOM 679 O O . THR A 1 85 ? 7.324 -1.389 0.599 1.00 88.12 85 THR A O 1
ATOM 682 N N . THR A 1 86 ? 9.077 -0.032 0.855 1.00 86.06 86 THR A N 1
ATOM 683 C CA . THR A 1 86 ? 9.751 -0.541 -0.343 1.00 86.06 86 THR A CA 1
ATOM 684 C C . THR A 1 86 ? 11.250 -0.276 -0.330 1.00 86.06 86 THR A C 1
ATOM 686 O O . THR A 1 86 ? 11.711 0.727 0.203 1.00 86.06 86 THR A O 1
ATOM 689 N N . ASP A 1 87 ? 12.021 -1.167 -0.945 1.00 80.75 87 ASP A N 1
ATOM 690 C CA . ASP A 1 87 ? 13.477 -1.085 -1.072 1.00 80.75 87 ASP A CA 1
ATOM 691 C C . ASP A 1 87 ? 13.928 -0.580 -2.454 1.00 80.75 87 ASP A 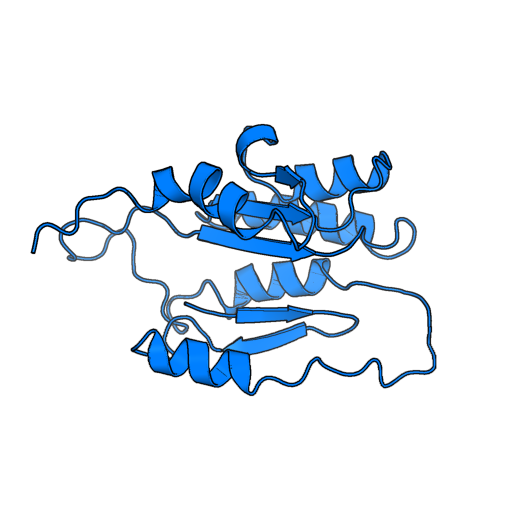C 1
ATOM 693 O O . ASP A 1 87 ? 15.088 -0.718 -2.835 1.00 80.75 87 ASP A O 1
ATOM 697 N N . GLY A 1 88 ? 13.024 -0.003 -3.245 1.00 78.81 88 GLY A N 1
ATOM 698 C CA . GLY A 1 88 ? 13.443 0.738 -4.422 1.00 78.81 88 GLY A CA 1
ATOM 699 C C . GLY A 1 88 ? 12.320 1.159 -5.352 1.00 78.81 88 GLY A C 1
ATOM 700 O O . GLY A 1 88 ? 11.132 1.019 -5.077 1.00 78.81 88 GLY A O 1
ATOM 701 N N . VAL A 1 89 ? 12.728 1.705 -6.489 1.00 79.19 89 VAL A N 1
ATOM 702 C CA . VAL A 1 89 ? 11.848 2.381 -7.446 1.00 79.19 89 VAL A CA 1
ATOM 703 C C . VAL A 1 89 ? 11.226 1.373 -8.415 1.00 79.19 89 VAL A C 1
ATOM 705 O O . VAL A 1 89 ? 11.826 0.332 -8.720 1.00 79.19 89 VAL A O 1
ATOM 708 N N . THR A 1 90 ? 10.008 1.646 -8.880 1.00 77.12 90 THR A N 1
ATOM 709 C CA . THR A 1 90 ? 9.400 0.874 -9.966 1.00 77.12 90 THR A CA 1
ATOM 710 C C . THR A 1 90 ? 10.148 1.161 -11.265 1.00 77.12 90 THR A C 1
ATOM 712 O O . THR A 1 90 ? 10.597 2.274 -11.510 1.00 77.12 90 THR A O 1
ATOM 715 N N . LEU A 1 91 ? 10.311 0.156 -12.130 1.00 70.12 91 LEU A N 1
ATOM 716 C CA . LEU A 1 91 ? 11.094 0.341 -13.351 1.00 70.12 91 LEU A CA 1
ATOM 717 C C . LEU A 1 91 ? 10.492 1.447 -14.243 1.00 70.12 91 LEU A C 1
ATOM 719 O O . LEU A 1 91 ? 9.373 1.262 -14.747 1.00 70.12 91 LEU A O 1
ATOM 723 N N . PRO A 1 92 ? 11.242 2.539 -14.518 1.00 68.50 92 PRO A N 1
ATOM 724 C CA . PRO A 1 92 ? 10.703 3.736 -15.167 1.00 68.50 92 PRO A CA 1
ATOM 725 C C . PRO A 1 92 ? 10.044 3.472 -16.521 1.00 68.50 92 PRO A C 1
ATOM 727 O O . PRO A 1 92 ? 9.021 4.058 -16.858 1.00 68.50 92 PRO A O 1
ATOM 730 N N . LYS A 1 93 ? 10.612 2.547 -17.303 1.00 67.00 93 LYS A N 1
ATOM 731 C CA . LYS A 1 93 ? 10.161 2.255 -18.670 1.00 67.00 93 LYS A CA 1
ATOM 732 C C . LYS A 1 93 ? 8.859 1.449 -18.741 1.00 67.00 93 LYS A C 1
ATOM 734 O O . LYS A 1 93 ? 8.205 1.484 -19.778 1.00 67.00 93 LYS A O 1
ATOM 739 N N . TYR A 1 94 ? 8.521 0.691 -17.699 1.00 66.44 94 TYR A N 1
ATOM 740 C CA . TYR A 1 94 ? 7.482 -0.338 -17.799 1.00 66.44 94 TYR A CA 1
ATOM 741 C C . TYR A 1 94 ? 6.247 -0.041 -16.961 1.00 66.44 94 TYR A C 1
ATOM 743 O O . TYR A 1 94 ? 5.149 -0.265 -17.452 1.00 66.44 94 TYR A O 1
ATOM 751 N N . PHE A 1 95 ? 6.416 0.470 -15.739 1.00 74.19 95 PHE A N 1
ATOM 752 C CA . PHE A 1 95 ? 5.299 0.552 -14.790 1.00 74.19 95 PHE A CA 1
ATOM 753 C C . PHE A 1 95 ? 5.234 1.872 -14.012 1.00 74.19 95 PHE A C 1
ATOM 755 O O . PHE A 1 95 ? 4.204 2.165 -13.418 1.00 74.19 95 PHE A O 1
ATOM 762 N N . ALA A 1 96 ? 6.282 2.706 -14.030 1.00 74.38 96 ALA A N 1
ATOM 763 C CA . ALA A 1 96 ? 6.274 3.964 -13.278 1.00 74.38 96 ALA A CA 1
ATOM 764 C C . ALA A 1 96 ? 5.121 4.922 -13.657 1.00 74.38 96 ALA A C 1
ATOM 766 O O . ALA A 1 96 ? 4.540 5.503 -12.741 1.00 74.38 96 ALA A O 1
ATOM 767 N N . PRO A 1 97 ? 4.717 5.071 -14.940 1.00 82.50 97 PRO A N 1
ATOM 768 C CA . PRO A 1 97 ? 3.551 5.890 -15.280 1.00 82.50 97 PRO A CA 1
ATOM 769 C C . PRO A 1 97 ? 2.255 5.391 -14.630 1.00 82.50 97 PRO A C 1
ATOM 771 O O . PRO A 1 97 ? 1.471 6.199 -14.132 1.00 82.50 97 PRO A O 1
ATOM 774 N N . ASP A 1 98 ? 2.054 4.072 -14.595 1.00 87.62 98 ASP A N 1
ATOM 775 C CA . ASP A 1 98 ? 0.877 3.462 -13.980 1.00 87.62 98 ASP A CA 1
ATOM 776 C C . ASP A 1 98 ? 0.932 3.597 -12.458 1.00 87.62 98 ASP A C 1
ATOM 778 O O . ASP A 1 98 ? -0.057 4.003 -11.853 1.00 87.62 98 ASP A O 1
ATOM 782 N N . THR A 1 99 ? 2.092 3.382 -11.831 1.00 88.06 99 THR A N 1
ATOM 783 C CA . THR A 1 99 ? 2.228 3.581 -10.384 1.00 88.06 99 THR A CA 1
ATOM 784 C C . THR A 1 99 ? 1.963 5.030 -9.973 1.00 88.06 99 THR A C 1
ATOM 786 O O . THR A 1 99 ? 1.242 5.269 -9.007 1.00 88.06 99 THR A O 1
ATOM 789 N N . ILE A 1 100 ? 2.498 6.009 -10.710 1.00 89.25 100 ILE A N 1
ATOM 790 C CA . ILE A 1 100 ? 2.254 7.438 -10.456 1.00 89.25 100 ILE A CA 1
ATOM 791 C C . ILE A 1 100 ? 0.761 7.755 -10.585 1.00 89.25 100 ILE A C 1
ATOM 793 O O . ILE A 1 100 ? 0.191 8.438 -9.731 1.00 89.25 100 ILE A O 1
ATOM 797 N N . LYS A 1 101 ? 0.117 7.240 -11.639 1.00 91.44 101 LYS A N 1
ATOM 798 C CA . LYS A 1 101 ? -1.318 7.412 -11.870 1.00 91.44 101 LYS A CA 1
ATOM 799 C C . LYS A 1 101 ? -2.144 6.823 -10.728 1.00 91.44 101 LYS A C 1
ATOM 801 O O . LYS A 1 101 ? -3.016 7.511 -10.200 1.00 91.44 101 LYS A O 1
ATOM 806 N N . GLU A 1 102 ? -1.867 5.58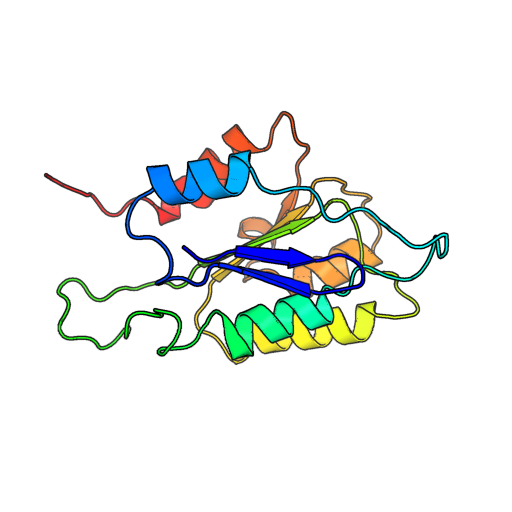5 -10.330 1.00 92.06 102 GLU A N 1
ATOM 807 C CA . GLU A 1 102 ? -2.614 4.913 -9.266 1.00 92.06 102 GLU A CA 1
ATOM 808 C C . GLU A 1 102 ? -2.313 5.496 -7.880 1.00 92.06 102 GLU A C 1
ATOM 810 O O . GLU A 1 102 ? -3.219 5.574 -7.057 1.00 92.06 102 GLU A O 1
ATOM 815 N N . GLY A 1 103 ? -1.102 6.007 -7.629 1.00 90.06 103 GLY A N 1
ATOM 816 C CA . GLY A 1 103 ? -0.770 6.749 -6.407 1.00 90.06 103 GLY A CA 1
ATOM 817 C C . GLY A 1 103 ? -1.540 8.066 -6.298 1.00 90.06 103 GLY A C 1
ATOM 818 O O . GLY A 1 103 ? -2.092 8.391 -5.245 1.00 90.06 103 GLY A O 1
ATOM 819 N N . GLY A 1 104 ? -1.658 8.795 -7.411 1.00 89.31 104 GLY A N 1
ATOM 820 C CA . GLY A 1 104 ? -2.511 9.979 -7.494 1.00 89.31 104 GLY A CA 1
ATOM 821 C C . GLY A 1 104 ? -3.989 9.648 -7.273 1.00 89.31 104 GLY A C 1
ATOM 822 O O . GLY A 1 104 ? -4.663 10.349 -6.519 1.00 89.31 104 GLY A O 1
ATOM 823 N N . ALA A 1 105 ? -4.474 8.563 -7.883 1.00 90.25 105 ALA A N 1
ATOM 824 C CA . ALA A 1 105 ? -5.848 8.098 -7.722 1.00 90.25 105 ALA A CA 1
ATOM 825 C C . ALA A 1 105 ? -6.133 7.633 -6.288 1.00 90.25 105 ALA A C 1
ATOM 827 O O . ALA A 1 105 ? -7.171 7.973 -5.743 1.00 90.25 105 ALA A O 1
ATOM 828 N N . LEU A 1 106 ? -5.205 6.933 -5.629 1.00 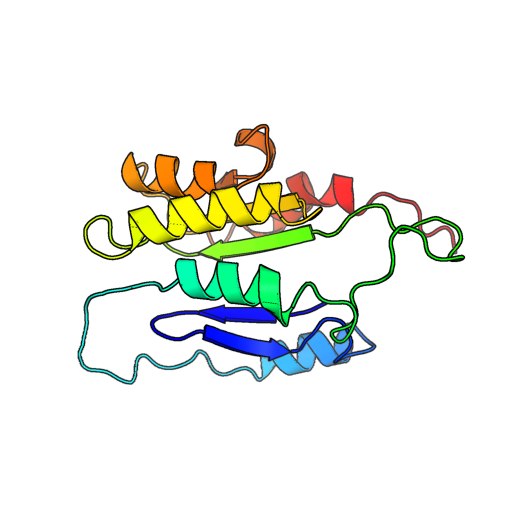88.69 106 LEU A N 1
ATOM 829 C CA . LEU A 1 106 ? -5.357 6.499 -4.238 1.00 88.69 106 LEU A CA 1
ATOM 830 C C . LEU A 1 106 ? -5.663 7.683 -3.306 1.00 88.69 106 LEU A C 1
ATOM 832 O O . LEU A 1 106 ? -6.584 7.604 -2.498 1.00 88.69 106 LEU A O 1
ATOM 836 N N . LYS A 1 107 ? -4.944 8.799 -3.463 1.00 85.06 107 LYS A N 1
ATOM 837 C CA . LYS A 1 107 ? -5.159 10.017 -2.664 1.00 85.06 107 LYS A CA 1
ATOM 838 C C . LYS A 1 107 ? -6.475 10.737 -2.960 1.00 85.06 107 LYS A C 1
ATOM 840 O O . LYS A 1 107 ? -6.956 11.482 -2.115 1.00 85.06 107 LYS A O 1
ATOM 845 N N . GLN A 1 108 ? -7.014 10.584 -4.168 1.00 85.25 108 GLN A N 1
ATOM 846 C CA . GLN A 1 108 ? -8.267 11.228 -4.583 1.00 85.25 108 GLN A CA 1
ATOM 847 C C . GLN A 1 108 ? -9.492 10.367 -4.262 1.00 85.25 108 GLN A C 1
ATOM 849 O O . GLN A 1 108 ? -10.536 10.893 -3.885 1.00 85.25 108 GLN A O 1
ATOM 854 N N . ASP A 1 109 ? -9.351 9.052 -4.414 1.00 86.06 109 ASP A N 1
ATOM 855 C CA . ASP A 1 109 ? -10.433 8.075 -4.324 1.00 86.06 109 ASP A CA 1
ATOM 856 C C . ASP A 1 109 ? -10.640 7.570 -2.888 1.00 86.06 109 ASP A C 1
ATOM 858 O O . ASP A 1 109 ? -11.683 6.991 -2.583 1.00 86.06 109 ASP A O 1
ATOM 862 N N . THR A 1 110 ? -9.656 7.761 -2.003 1.00 83.50 110 THR A N 1
ATOM 863 C CA . THR A 1 110 ? -9.700 7.291 -0.611 1.00 83.50 110 THR A CA 1
ATOM 864 C C . THR A 1 110 ? -9.504 8.439 0.374 1.00 83.50 110 THR A C 1
ATOM 866 O O . THR A 1 110 ? -9.055 9.526 0.019 1.00 83.50 110 THR A O 1
ATOM 869 N N . ARG A 1 111 ? -9.846 8.194 1.643 1.00 83.25 111 ARG A N 1
ATOM 870 C CA . ARG A 1 111 ? -9.571 9.116 2.757 1.00 83.25 111 ARG A CA 1
ATOM 871 C C . ARG A 1 111 ? -8.289 8.744 3.500 1.00 83.25 111 ARG A C 1
ATOM 873 O O . ARG A 1 111 ? -8.028 9.288 4.572 1.00 83.25 111 ARG A O 1
ATOM 880 N N . ALA A 1 112 ? -7.521 7.806 2.950 1.00 86.19 112 ALA A N 1
ATOM 881 C CA . ALA A 1 112 ? -6.318 7.314 3.576 1.00 86.19 112 ALA A CA 1
ATOM 882 C C . ALA A 1 112 ? -5.204 8.356 3.499 1.00 86.19 112 ALA A C 1
ATOM 884 O O . ALA A 1 112 ? -4.905 8.905 2.438 1.00 86.19 112 ALA A O 1
ATOM 885 N N . GLU A 1 113 ? -4.545 8.585 4.628 1.00 88.62 113 GLU A N 1
ATOM 886 C CA . GLU A 1 113 ? -3.233 9.209 4.621 1.00 88.62 113 GLU A CA 1
ATOM 887 C C . GLU A 1 113 ? -2.178 8.167 4.278 1.00 88.62 113 GLU A C 1
ATOM 889 O O . GLU A 1 113 ? -2.129 7.092 4.879 1.00 88.62 113 GLU A O 1
ATOM 894 N N . VAL A 1 114 ? -1.349 8.480 3.285 1.00 90.62 114 VAL A N 1
ATOM 895 C CA . VAL A 1 114 ? -0.414 7.524 2.702 1.00 90.62 114 VAL A CA 1
ATOM 896 C C . VAL A 1 114 ? 1.008 7.894 3.092 1.00 90.62 114 VAL A C 1
ATOM 898 O O . VAL A 1 114 ? 1.541 8.901 2.624 1.00 90.62 114 VAL A O 1
ATOM 901 N N . PHE A 1 115 ? 1.626 7.044 3.907 1.00 89.69 115 PHE A N 1
ATOM 902 C CA . PHE A 1 115 ? 3.048 7.084 4.226 1.00 89.69 115 PHE A CA 1
ATOM 903 C C . PHE A 1 115 ? 3.819 6.191 3.266 1.00 89.69 115 PHE A C 1
ATOM 905 O O . PHE A 1 115 ? 3.464 5.030 3.064 1.00 89.69 115 PHE A O 1
ATOM 912 N N . VAL A 1 116 ? 4.910 6.713 2.718 1.00 89.81 116 VAL A N 1
ATOM 913 C CA . VAL A 1 116 ? 5.856 5.940 1.915 1.00 89.81 116 VAL A CA 1
ATOM 914 C C . VAL A 1 116 ? 7.170 5.862 2.673 1.00 89.81 116 VAL A C 1
ATOM 916 O O . VAL A 1 116 ? 7.801 6.875 2.954 1.00 89.81 116 VAL A O 1
ATOM 919 N N . ILE A 1 117 ? 7.589 4.646 2.996 1.00 87.75 117 ILE A N 1
ATOM 920 C CA . ILE A 1 117 ? 8.860 4.333 3.633 1.00 87.75 117 ILE A CA 1
ATOM 921 C C . ILE A 1 117 ? 9.756 3.695 2.579 1.00 87.75 117 ILE A C 1
ATOM 923 O O . ILE A 1 117 ? 9.542 2.553 2.164 1.00 87.75 117 ILE A O 1
ATOM 927 N N . SER A 1 118 ? 10.774 4.435 2.159 1.00 86.00 118 SER A N 1
ATOM 928 C CA . SER A 1 118 ? 11.788 3.938 1.234 1.00 86.00 118 SER A CA 1
ATOM 929 C C . SER A 1 118 ? 13.015 3.484 2.019 1.00 86.00 118 SER A C 1
ATOM 931 O O . SER A 1 118 ? 13.621 4.300 2.707 1.00 86.00 118 SER A O 1
ATOM 933 N N . LEU A 1 119 ? 13.380 2.206 1.895 1.00 79.94 119 LEU A N 1
ATOM 934 C CA . LEU A 1 119 ? 14.509 1.560 2.587 1.00 79.94 119 LEU A CA 1
ATOM 935 C C . LEU A 1 119 ? 15.816 1.586 1.781 1.00 79.94 119 LEU A C 1
ATOM 937 O O . LEU A 1 119 ? 16.890 1.311 2.306 1.00 79.94 119 LEU A O 1
ATOM 941 N N . SER A 1 120 ? 15.727 1.907 0.491 1.00 69.06 120 SER A N 1
ATOM 942 C CA . SER A 1 120 ? 16.881 2.173 -0.364 1.00 69.06 120 SER A CA 1
ATOM 943 C C . SER A 1 120 ? 16.599 3.454 -1.130 1.00 69.06 120 SER A C 1
ATOM 945 O O . SER A 1 120 ? 15.913 3.457 -2.153 1.00 69.06 120 SER A O 1
ATOM 947 N N . ILE A 1 121 ? 17.032 4.587 -0.580 1.00 59.03 121 ILE A N 1
ATOM 948 C CA . ILE A 1 121 ? 16.991 5.839 -1.331 1.00 59.03 121 ILE A CA 1
ATOM 949 C C . ILE A 1 121 ? 18.242 5.890 -2.180 1.00 59.03 121 ILE A C 1
ATOM 951 O O . ILE A 1 121 ? 19.286 6.371 -1.750 1.00 59.03 121 ILE A O 1
ATOM 955 N N . GLU A 1 122 ? 18.110 5.470 -3.427 1.00 58.47 122 GLU A N 1
ATOM 956 C CA . GLU A 1 122 ? 18.815 6.213 -4.455 1.00 58.47 122 GLU A CA 1
ATOM 957 C C . GLU A 1 122 ? 18.011 7.490 -4.702 1.00 58.47 122 GLU A C 1
ATOM 959 O O . GLU A 1 122 ? 16.823 7.428 -5.027 1.00 58.47 122 GLU A O 1
ATOM 964 N N . GLU A 1 123 ? 18.642 8.658 -4.556 1.00 62.81 123 GLU A N 1
ATOM 965 C CA . GLU A 1 123 ? 18.081 9.969 -4.928 1.00 62.81 123 GLU A CA 1
ATOM 966 C C . GLU A 1 123 ? 17.934 10.111 -6.456 1.00 62.81 123 GLU A C 1
ATOM 968 O O . GLU A 1 123 ? 18.231 11.144 -7.055 1.00 62.81 123 GLU A O 1
ATOM 973 N N . SER A 1 124 ? 17.502 9.045 -7.125 1.00 69.50 124 SER A N 1
ATOM 974 C CA . SER A 1 124 ? 17.099 9.111 -8.513 1.00 69.50 124 SER A CA 1
ATOM 975 C C . SER A 1 124 ? 15.864 10.004 -8.606 1.00 69.50 124 SER A C 1
ATOM 977 O O . SER A 1 124 ? 14.910 9.877 -7.833 1.00 69.50 124 SER A O 1
ATOM 979 N N . LYS A 1 125 ? 15.885 10.929 -9.569 1.00 72.12 125 LYS A N 1
ATOM 980 C CA . LYS A 1 125 ? 14.745 11.801 -9.867 1.00 72.12 125 LYS A CA 1
ATOM 981 C C . LYS A 1 125 ? 13.456 10.991 -10.062 1.00 72.12 125 LYS A C 1
ATOM 983 O O . LYS A 1 125 ? 12.417 11.380 -9.541 1.00 72.12 125 LYS A O 1
ATOM 988 N N . ASP A 1 126 ? 13.560 9.844 -10.730 1.00 72.94 126 ASP A N 1
ATOM 989 C CA . ASP A 1 126 ? 12.437 8.941 -10.990 1.00 72.94 126 ASP A CA 1
ATOM 990 C C . ASP A 1 126 ? 11.826 8.384 -9.691 1.00 72.94 126 ASP A C 1
ATOM 992 O O . ASP A 1 126 ? 10.605 8.322 -9.568 1.00 72.94 126 ASP A O 1
ATOM 996 N N . GLY A 1 127 ? 12.651 8.044 -8.692 1.00 77.12 127 GLY A N 1
ATOM 997 C CA . GLY A 1 127 ? 12.173 7.597 -7.381 1.00 77.12 127 GLY A CA 1
ATOM 998 C C . GLY A 1 127 ? 11.476 8.692 -6.584 1.00 77.12 127 GLY A C 1
ATOM 999 O O . GLY A 1 127 ? 10.441 8.449 -5.968 1.00 77.12 127 GLY A O 1
ATOM 1000 N N . ILE A 1 128 ? 12.005 9.916 -6.627 1.00 79.31 128 ILE A N 1
ATOM 1001 C CA . ILE A 1 128 ? 11.381 11.066 -5.960 1.00 79.31 128 ILE A CA 1
ATOM 1002 C C . ILE A 1 128 ? 10.020 11.378 -6.591 1.00 79.31 128 ILE A C 1
ATOM 1004 O O . ILE A 1 128 ? 9.048 11.567 -5.857 1.00 79.31 128 ILE A O 1
ATOM 1008 N N . ASP A 1 129 ? 9.941 11.409 -7.924 1.00 84.62 129 ASP A N 1
ATOM 1009 C CA . ASP A 1 129 ? 8.703 11.704 -8.651 1.00 84.62 129 ASP A CA 1
ATOM 1010 C C . ASP A 1 129 ? 7.639 10.618 -8.374 1.00 84.62 129 ASP A C 1
ATOM 1012 O O . ASP A 1 129 ? 6.484 10.941 -8.089 1.00 84.62 129 ASP A O 1
ATOM 1016 N N . GLU A 1 130 ? 8.033 9.338 -8.360 1.00 86.06 130 GLU A N 1
ATOM 1017 C CA . GLU A 1 130 ? 7.141 8.226 -8.019 1.00 86.06 130 GLU A CA 1
ATOM 1018 C C . GLU A 1 130 ? 6.631 8.302 -6.573 1.00 86.06 130 GLU A C 1
ATOM 1020 O O . GLU A 1 130 ? 5.422 8.300 -6.336 1.00 86.06 130 GLU A O 1
ATOM 1025 N N . PHE A 1 131 ? 7.527 8.383 -5.587 1.00 89.25 131 PHE A N 1
ATOM 1026 C CA . PHE A 1 131 ? 7.120 8.352 -4.183 1.00 89.25 131 PHE A CA 1
ATOM 1027 C C . PHE A 1 131 ? 6.314 9.590 -3.786 1.00 89.25 131 PHE A C 1
ATOM 1029 O O . PHE A 1 131 ? 5.352 9.467 -3.029 1.00 89.25 131 PHE A O 1
ATOM 1036 N N . SER A 1 132 ? 6.623 10.759 -4.353 1.00 89.12 132 SER A N 1
ATOM 1037 C CA . SER A 1 132 ? 5.835 11.984 -4.145 1.00 89.12 132 SER A CA 1
ATOM 1038 C C . SER A 1 132 ? 4.431 11.882 -4.749 1.00 89.12 132 SER A C 1
ATOM 1040 O O . SER A 1 132 ? 3.470 12.447 -4.218 1.00 89.12 132 SER A O 1
ATOM 1042 N N . ALA A 1 133 ? 4.281 11.148 -5.856 1.00 89.38 133 ALA A N 1
ATOM 1043 C CA . ALA A 1 133 ? 2.974 10.904 -6.450 1.00 89.38 133 ALA A CA 1
ATOM 1044 C C . ALA A 1 133 ? 2.088 10.025 -5.559 1.00 89.38 133 ALA A C 1
ATOM 1046 O O . ALA A 1 133 ? 0.873 10.212 -5.571 1.00 89.38 133 ALA A O 1
ATOM 1047 N N . ILE A 1 134 ? 2.675 9.140 -4.752 1.00 91.56 134 ILE A N 1
ATOM 1048 C CA . ILE A 1 134 ? 1.954 8.226 -3.857 1.00 91.56 134 ILE A CA 1
ATOM 1049 C C . ILE A 1 134 ? 1.718 8.850 -2.473 1.00 91.56 134 ILE A C 1
ATOM 1051 O O . ILE A 1 134 ? 0.595 8.819 -1.978 1.00 91.56 134 ILE A O 1
ATOM 1055 N N . ALA A 1 135 ? 2.749 9.438 -1.862 1.00 92.12 135 ALA A N 1
ATOM 1056 C CA . ALA A 1 135 ? 2.692 9.972 -0.503 1.00 92.12 135 ALA A CA 1
ATOM 1057 C C . ALA A 1 135 ? 1.703 11.144 -0.368 1.00 92.12 135 ALA A C 1
ATOM 1059 O O . ALA A 1 135 ? 1.503 11.941 -1.303 1.00 92.12 135 ALA A O 1
ATOM 1060 N N . SER A 1 136 ? 1.091 11.248 0.814 1.00 91.62 136 SER A N 1
ATOM 1061 C CA . SER A 1 136 ? 0.243 12.380 1.200 1.00 91.62 136 SER A CA 1
ATOM 1062 C C . SER A 1 136 ? 1.021 13.700 1.254 1.00 91.62 136 SER A C 1
ATOM 1064 O O . SER A 1 136 ? 2.247 13.731 1.159 1.00 91.62 136 SER A O 1
ATOM 1066 N N . GLN A 1 137 ? 0.293 14.818 1.330 1.00 89.75 137 GLN A N 1
ATOM 1067 C CA . GLN A 1 137 ? 0.872 16.163 1.324 1.00 89.75 137 GLN A CA 1
ATOM 1068 C C . GLN A 1 137 ? 0.845 16.806 2.719 1.00 89.75 137 GLN A C 1
ATOM 1070 O O . GLN A 1 137 ? -0.164 16.654 3.410 1.00 89.75 137 GLN A O 1
ATOM 1075 N N . PRO A 1 138 ? 1.880 17.584 3.095 1.00 90.75 138 PRO A N 1
ATOM 1076 C CA . PRO A 1 138 ? 3.098 17.864 2.320 1.00 90.75 138 PRO A CA 1
ATOM 1077 C C . PRO A 1 138 ? 4.038 16.646 2.272 1.00 90.75 138 PRO A C 1
ATOM 1079 O O . PRO A 1 138 ? 4.235 15.986 3.284 1.00 90.75 138 PRO A O 1
ATOM 1082 N N . THR A 1 139 ? 4.622 16.345 1.103 1.00 88.31 139 THR A N 1
ATOM 1083 C CA . THR A 1 139 ? 5.390 15.097 0.884 1.00 88.31 139 THR A CA 1
ATOM 1084 C C . THR A 1 139 ? 6.458 14.835 1.948 1.00 88.31 139 THR A C 1
ATOM 1086 O O . THR A 1 139 ? 6.639 13.687 2.341 1.00 88.31 139 THR A O 1
ATOM 1089 N N . ASP A 1 140 ? 7.145 15.870 2.431 1.00 86.62 140 ASP A N 1
ATOM 1090 C CA . ASP A 1 140 ? 8.247 15.734 3.394 1.00 86.62 140 ASP A CA 1
ATOM 1091 C C . ASP A 1 140 ? 7.815 15.131 4.745 1.00 86.62 140 ASP A C 1
ATOM 1093 O O . ASP A 1 140 ? 8.642 14.528 5.427 1.00 86.62 140 ASP A O 1
ATOM 1097 N N . ASP A 1 141 ? 6.530 15.227 5.102 1.00 85.31 141 A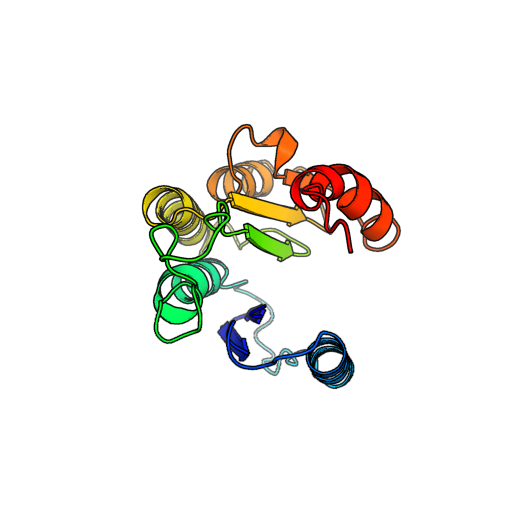SP A N 1
ATOM 1098 C CA . ASP A 1 141 ? 5.982 14.642 6.334 1.00 85.31 141 ASP A CA 1
ATOM 1099 C C . ASP A 1 141 ? 5.581 13.164 6.156 1.00 85.31 141 ASP A C 1
ATOM 1101 O O . ASP A 1 141 ? 5.504 12.407 7.125 1.00 85.31 141 ASP A O 1
ATOM 1105 N N . PHE A 1 142 ? 5.339 12.733 4.913 1.00 87.12 142 PHE A N 1
ATOM 1106 C CA . PHE A 1 142 ? 4.800 11.407 4.584 1.00 87.12 142 PHE A CA 1
ATOM 1107 C C . PHE A 1 142 ? 5.790 10.503 3.839 1.00 87.12 142 PHE A C 1
ATOM 1109 O O . PHE A 1 142 ? 5.575 9.292 3.757 1.00 87.12 142 PHE A O 1
ATOM 1116 N N . LEU A 1 143 ? 6.878 11.061 3.305 1.00 88.38 143 LEU A N 1
ATOM 1117 C CA . LEU A 1 143 ? 7.964 10.323 2.671 1.00 88.38 143 LEU A CA 1
ATOM 1118 C C . LEU A 1 143 ? 9.113 10.126 3.661 1.00 88.38 143 LEU A C 1
ATOM 1120 O O . LEU A 1 143 ? 9.983 10.979 3.835 1.00 88.38 143 LEU A O 1
ATOM 1124 N N . ILE A 1 144 ? 9.144 8.952 4.281 1.00 85.75 144 ILE A N 1
ATOM 1125 C CA . ILE A 1 144 ? 10.177 8.573 5.237 1.00 85.75 144 ILE A CA 1
ATOM 1126 C C . ILE A 1 144 ? 11.296 7.870 4.483 1.00 85.75 144 ILE A C 1
ATOM 1128 O O . ILE A 1 144 ? 11.155 6.761 3.963 1.00 85.75 144 ILE A O 1
ATOM 1132 N N . LYS A 1 145 ? 12.441 8.537 4.448 1.00 84.38 145 LYS A N 1
ATOM 1133 C CA . LYS A 1 145 ? 13.672 8.003 3.889 1.00 84.38 145 LYS A CA 1
ATOM 1134 C C . LYS A 1 145 ? 14.455 7.285 4.987 1.00 84.38 145 LYS A C 1
ATOM 1136 O O . LYS A 1 145 ? 14.790 7.921 5.983 1.00 84.38 145 LYS A O 1
ATOM 1141 N N . ASN A 1 146 ? 14.708 5.987 4.834 1.00 78.19 146 ASN A N 1
ATOM 1142 C CA . ASN A 1 146 ? 15.299 5.181 5.892 1.00 78.19 146 ASN A CA 1
ATOM 1143 C C . ASN A 1 146 ? 16.193 4.042 5.402 1.00 78.19 146 ASN A C 1
ATOM 1145 O O . ASN A 1 146 ? 16.231 3.735 4.216 1.00 78.19 146 ASN A O 1
ATOM 1149 N N . ASP A 1 147 ? 16.844 3.390 6.358 1.00 78.62 147 ASP A N 1
ATOM 1150 C CA . ASP A 1 147 ? 17.358 2.030 6.253 1.00 78.62 147 ASP A CA 1
ATOM 1151 C C . ASP A 1 147 ? 16.646 1.130 7.286 1.00 78.62 147 ASP A C 1
ATOM 1153 O O . ASP A 1 147 ? 15.787 1.583 8.050 1.00 78.62 147 ASP A O 1
ATOM 1157 N N . PHE A 1 148 ? 16.949 -0.170 7.285 1.00 76.62 148 PHE A N 1
ATOM 1158 C CA . PHE A 1 148 ? 16.340 -1.107 8.235 1.00 76.62 148 PHE A CA 1
ATOM 1159 C C . PHE A 1 148 ? 16.757 -0.846 9.693 1.00 76.62 148 PHE A C 1
ATOM 1161 O O . PHE A 1 148 ? 15.958 -1.101 10.595 1.00 76.62 148 PHE A O 1
ATOM 1168 N N . ASP A 1 149 ? 17.960 -0.319 9.929 1.00 76.38 149 ASP A N 1
ATOM 1169 C CA . ASP A 1 149 ? 18.513 -0.109 11.271 1.00 76.38 149 ASP A CA 1
ATOM 1170 C C . ASP A 1 149 ? 17.876 1.109 11.959 1.00 76.38 149 ASP A C 1
ATOM 1172 O O . ASP A 1 149 ? 17.667 1.109 13.175 1.00 76.38 149 ASP A O 1
ATOM 1176 N N . THR A 1 150 ? 17.508 2.139 11.192 1.00 76.56 150 THR A N 1
ATOM 1177 C CA . THR A 1 150 ? 16.887 3.372 11.701 1.00 76.56 150 THR A CA 1
ATOM 1178 C C . THR A 1 150 ? 15.381 3.470 11.436 1.00 76.56 150 THR A C 1
ATOM 1180 O O . THR A 1 150 ? 14.759 4.506 11.724 1.00 76.56 150 THR A O 1
ATOM 1183 N N . LEU A 1 151 ? 14.765 2.377 10.966 1.00 76.31 151 LEU A N 1
ATOM 1184 C CA . LEU A 1 151 ? 13.336 2.301 10.668 1.00 76.31 151 LEU A CA 1
ATOM 1185 C C . LEU A 1 151 ? 12.480 2.568 11.908 1.00 76.31 151 LEU A C 1
ATOM 1187 O O . LEU A 1 151 ? 11.677 3.501 11.909 1.00 76.31 151 LEU A O 1
ATOM 1191 N N . LEU A 1 152 ? 12.676 1.790 12.977 1.00 74.94 152 LEU A N 1
ATOM 1192 C CA . LEU A 1 152 ? 11.834 1.859 14.176 1.00 74.94 152 LEU A CA 1
ATOM 1193 C C . LEU A 1 152 ? 11.838 3.262 14.819 1.00 74.94 152 LEU A C 1
ATOM 1195 O O . LEU A 1 152 ? 10.756 3.833 14.971 1.00 74.94 152 LEU A O 1
ATOM 1199 N N . PRO A 1 153 ? 13.004 3.893 15.085 1.00 77.38 153 PRO A N 1
ATOM 1200 C CA . PRO A 1 153 ? 13.037 5.241 15.663 1.00 77.38 153 PRO A CA 1
ATOM 1201 C C . PRO A 1 153 ? 12.373 6.303 14.777 1.00 77.38 153 PRO A C 1
ATOM 1203 O O . PRO A 1 153 ? 11.795 7.275 15.266 1.00 77.38 153 PRO A O 1
ATOM 1206 N N . SER A 1 154 ? 12.443 6.140 13.456 1.00 72.31 154 SER A N 1
ATOM 1207 C CA . SER A 1 154 ? 11.837 7.091 12.523 1.00 72.31 154 SER A CA 1
ATOM 1208 C C . SER A 1 154 ? 10.328 6.917 12.418 1.00 72.31 154 SER A C 1
ATOM 1210 O O . SER A 1 154 ? 9.616 7.906 12.256 1.00 72.31 154 SER A O 1
ATOM 1212 N N . LEU A 1 155 ? 9.822 5.687 12.527 1.00 73.88 155 LEU A N 1
ATOM 1213 C CA . LEU A 1 155 ? 8.385 5.448 12.621 1.00 73.88 155 LEU A CA 1
ATOM 1214 C C . LEU A 1 155 ? 7.832 6.020 13.920 1.00 73.88 155 LEU A C 1
ATOM 1216 O O . LEU A 1 155 ? 6.844 6.740 13.880 1.00 73.88 155 LEU A O 1
ATOM 1220 N N . GLU A 1 156 ? 8.495 5.799 15.053 1.00 75.62 156 GLU A N 1
ATOM 1221 C CA . GLU A 1 156 ? 8.073 6.380 16.333 1.00 75.62 156 GLU A CA 1
ATOM 1222 C C . GLU A 1 156 ? 8.027 7.911 16.284 1.00 75.62 156 GLU A C 1
ATOM 1224 O O . GLU A 1 156 ? 7.077 8.519 16.772 1.00 75.62 156 GLU A O 1
ATOM 1229 N N . LYS A 1 157 ? 9.008 8.547 15.634 1.00 76.25 157 LYS A N 1
ATOM 1230 C CA . LYS A 1 157 ? 9.040 10.004 15.470 1.00 76.25 157 LYS A CA 1
ATOM 1231 C C . LYS A 1 157 ? 7.923 10.535 14.561 1.00 76.25 157 LYS A C 1
ATOM 1233 O O . LYS A 1 157 ? 7.311 11.544 14.898 1.00 76.25 157 LYS A O 1
ATOM 1238 N N . ASN A 1 158 ? 7.699 9.907 13.406 1.00 69.56 158 ASN A N 1
ATOM 1239 C CA . ASN A 1 158 ? 6.816 10.449 12.363 1.00 69.56 158 ASN A CA 1
ATOM 1240 C C . ASN A 1 158 ? 5.364 9.955 12.490 1.00 69.56 158 ASN A C 1
ATOM 1242 O O . ASN A 1 158 ? 4.430 10.721 12.277 1.00 69.56 158 ASN A O 1
ATOM 1246 N N . LEU A 1 159 ? 5.161 8.696 12.890 1.00 70.31 159 LEU A N 1
ATOM 1247 C CA . LEU A 1 159 ? 3.839 8.101 13.117 1.00 70.31 159 LEU A CA 1
ATOM 1248 C C . LEU A 1 159 ? 3.368 8.236 14.567 1.00 70.31 159 LEU A C 1
ATOM 1250 O O . LEU A 1 159 ? 2.171 8.117 14.824 1.00 70.31 159 LEU A O 1
ATOM 1254 N N . GLY A 1 160 ? 4.269 8.518 15.517 1.00 62.59 160 GLY A N 1
ATOM 1255 C CA . GLY A 1 160 ? 3.917 8.688 16.928 1.00 62.59 160 GLY A CA 1
ATOM 1256 C C . GLY A 1 160 ? 2.798 9.705 17.131 1.00 62.59 160 GLY A C 1
ATOM 1257 O O . GLY A 1 160 ? 1.870 9.428 17.882 1.00 62.59 160 GLY A O 1
ATOM 1258 N N . CYS A 1 161 ? 2.814 10.811 16.379 1.00 55.84 161 CYS A N 1
ATOM 1259 C CA . CYS A 1 161 ? 1.794 11.863 16.412 1.00 55.84 161 CYS A CA 1
ATOM 1260 C C . CYS A 1 161 ? 0.400 11.410 15.932 1.00 55.84 161 CYS A C 1
ATOM 1262 O O . CYS A 1 161 ? -0.594 11.979 16.375 1.00 55.84 161 CYS A O 1
ATOM 1264 N N . PHE A 1 162 ? 0.306 10.379 15.083 1.00 58.75 162 PHE A N 1
ATOM 1265 C CA . PHE A 1 162 ? -0.970 9.809 14.617 1.00 58.75 162 PHE A CA 1
ATOM 1266 C C . PHE A 1 162 ? -1.575 8.821 15.616 1.00 58.75 162 PHE A C 1
ATOM 1268 O O . PHE A 1 162 ? -2.788 8.617 15.647 1.00 58.75 162 PHE A O 1
ATOM 1275 N N . CYS A 1 163 ? -0.734 8.241 16.470 1.00 57.00 163 CYS A N 1
ATOM 1276 C CA . CYS A 1 163 ? -1.145 7.335 17.535 1.00 57.00 163 CYS A CA 1
ATOM 1277 C C . CYS A 1 163 ? -1.552 8.067 18.827 1.00 57.00 163 CYS A C 1
ATOM 1279 O O . CYS A 1 163 ? -2.060 7.422 19.745 1.00 57.00 163 CYS A O 1
ATOM 1281 N N . VAL A 1 164 ? -1.369 9.394 18.923 1.00 43.09 164 VAL A N 1
ATOM 1282 C CA . VAL A 1 164 ? -1.757 10.175 20.111 1.00 43.09 164 VAL A CA 1
ATOM 1283 C C . VAL A 1 164 ? -3.193 10.684 19.986 1.00 43.09 164 VAL A C 1
ATOM 1285 O O . VAL A 1 164 ? -3.452 11.862 19.773 1.00 43.09 164 VAL A O 1
ATOM 1288 N N . ASN A 1 165 ? -4.148 9.782 20.177 1.00 39.31 165 ASN A N 1
ATOM 1289 C CA . ASN A 1 165 ? -5.339 10.127 20.943 1.00 39.31 165 ASN A CA 1
ATOM 1290 C C . ASN A 1 165 ? -5.375 9.172 22.131 1.00 39.31 165 ASN A C 1
ATOM 1292 O O . ASN A 1 165 ? -5.395 7.955 21.967 1.00 39.31 165 ASN A O 1
ATOM 1296 N N . GLU A 1 166 ? -5.296 9.759 23.317 1.00 36.75 166 GLU A N 1
ATOM 1297 C CA . GLU A 1 166 ? -5.277 9.118 24.624 1.00 36.75 166 GLU A CA 1
ATOM 1298 C C . GLU A 1 166 ? -6.243 7.925 24.708 1.00 36.75 166 GLU A C 1
ATOM 1300 O O . GLU A 1 166 ? -7.460 8.095 24.793 1.00 36.75 166 GLU A O 1
ATOM 1305 N N . ILE A 1 167 ? -5.705 6.704 24.782 1.00 33.97 167 ILE A N 1
ATOM 1306 C CA . ILE A 1 167 ? -6.400 5.629 25.492 1.00 33.97 167 ILE A CA 1
ATOM 1307 C C . ILE A 1 167 ? -6.172 5.918 26.975 1.00 33.97 167 ILE A C 1
ATOM 1309 O O . ILE A 1 167 ? -5.225 5.427 27.587 1.00 33.97 167 ILE A O 1
ATOM 1313 N N . THR A 1 168 ? -7.017 6.780 27.536 1.00 27.34 168 THR A N 1
ATOM 1314 C CA . THR A 1 168 ? -7.206 6.815 28.986 1.00 27.34 168 THR A CA 1
ATOM 1315 C C . THR A 1 168 ? -8.020 5.570 29.330 1.00 27.34 168 THR A C 1
ATOM 1317 O O . THR A 1 168 ? -9.192 5.488 28.963 1.00 27.34 168 THR A O 1
ATOM 1320 N N . ILE A 1 169 ? -7.369 4.572 29.936 1.00 35.00 169 ILE A N 1
ATOM 1321 C CA . ILE A 1 169 ? -8.034 3.418 30.564 1.00 35.00 169 ILE A CA 1
ATOM 1322 C C . ILE A 1 169 ? -8.562 3.854 31.930 1.00 35.00 169 ILE A C 1
ATOM 1324 O O . ILE A 1 169 ? -7.793 4.5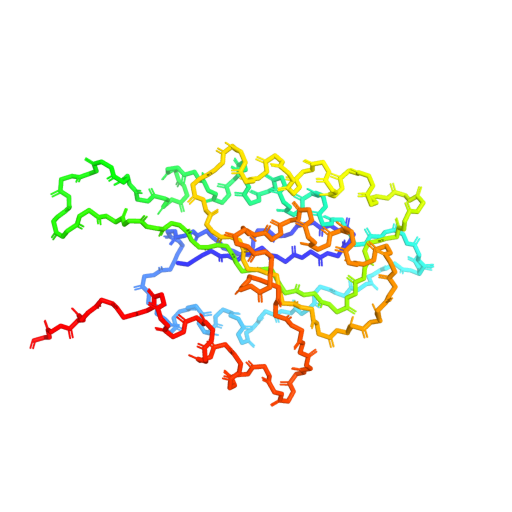31 32.651 1.00 35.00 169 ILE A O 1
#

Secondary structure (DSSP, 8-state):
--EEEESSSEEEEE-TTT-SSHHHHHHHHTTPPP-----S---S---HHHHHHHIIIIITSGGGTPPPTTSS-SS----EEEEEEESSPPPTTTTHHHHHHHHHHHHHH--EEEEEEESS----HHHHHHHHHHS-SSHHHHEEE--SSSHHHHHHHHHGGGS-S----